Protein AF-A0A6P0IQ51-F1 (afdb_monomer)

Sequence (169 aa):
HLSHGVFHLLALAGIAPQVQLCCITQHSLRPDLTDPNWRVGFSVEAGGTISLVSNQSNRNHLPNQTIPNQEQTLTETIDNPDTDVILPPPPRVNHKLNALELTLLQQLAAAELPQLSTLLKDQLAGSKAAESVDSLWVKLERILRDYAQYHFGRSIRSAALVDALSSVN

Radius of gyration: 21.62 Å; Cα contacts (8 Å, |Δi|>4): 153; chains: 1; bounding box: 66×65×38 Å

pLDDT: mean 77.63, std 21.65, range [26.64, 97.81]

Secondary structure (DSSP, 8-state):
-HHHHHHHHHHHTT-PPB-SB-TTT--B----SS-TT-EEEEETTTTEEEE---TTS-TT--------------------------PPPPPP--EEEEHHHHHHHHHTTSSS---HHHHHHHHT-SHHHHHHHHHHHHHHHHHHHHHHHHHHT---HHHHHHHHHHTT-

Foldseek 3Di:
DVLLVLQVVCVVVVQRADLQAALVPRHGDAADPPDQPAKWFAFLVSRGIHRPPVPPDDPPDDDDPDDDDDDDDDDDDDDDDDPPVPDDDDTDGPDMDHSVLSVVSVQSPDPDRDPVVVVQCVVPVDPVSVVVVVVSVVVSVVSSQVSVCVVVVHHDVVVVVVVVVVVVD

Solvent-accessible surface area (backbone atoms only — not comparable to full-atom values): 10565 Å² total; per-residue (Å²): 113,68,54,41,54,54,42,48,53,30,44,75,70,74,63,45,63,43,56,56,33,16,64,82,78,64,44,77,61,75,64,46,83,87,46,92,81,42,59,33,28,31,13,65,88,60,43,20,25,32,77,57,68,78,86,82,73,74,98,82,67,80,81,78,80,81,75,90,74,83,84,87,86,85,83,89,86,82,91,77,79,85,78,72,78,80,70,78,78,81,77,64,66,76,44,80,32,42,26,66,56,45,50,53,56,42,46,40,72,43,97,61,79,68,68,56,71,56,57,51,46,69,76,42,76,56,81,74,36,57,62,51,50,54,54,48,51,52,50,53,35,49,54,53,48,54,40,49,26,60,78,69,73,45,81,63,65,69,57,59,52,52,52,60,62,62,70,75,109

Mean predicted aligned error: 11.8 Å

Structure (mmCIF, N/CA/C/O backbone):
data_AF-A0A6P0IQ51-F1
#
_entry.id   AF-A0A6P0IQ51-F1
#
loop_
_atom_site.group_PDB
_atom_site.id
_atom_site.type_symbol
_atom_site.label_atom_id
_atom_site.label_alt_id
_atom_site.label_comp_id
_atom_site.label_asym_id
_atom_site.label_entity_id
_atom_site.label_seq_id
_atom_site.pdbx_PDB_ins_code
_atom_site.Cartn_x
_atom_site.Cartn_y
_atom_site.Cartn_z
_atom_site.occupancy
_atom_site.B_iso_or_equiv
_atom_site.auth_seq_id
_atom_site.auth_comp_id
_atom_site.auth_asym_id
_atom_site.auth_atom_id
_atom_site.pdbx_PDB_model_num
ATOM 1 N N . HIS A 1 1 ? 13.603 4.037 7.041 1.00 66.31 1 HIS A N 1
ATOM 2 C CA . HIS A 1 1 ? 13.481 3.396 8.373 1.00 66.31 1 HIS A CA 1
ATOM 3 C C . HIS A 1 1 ? 12.098 3.550 9.014 1.00 66.31 1 HIS A C 1
ATOM 5 O O . HIS A 1 1 ? 11.630 2.575 9.583 1.00 66.31 1 HIS A O 1
ATOM 11 N N . LEU A 1 2 ? 11.396 4.689 8.880 1.00 84.25 2 LEU A N 1
ATOM 12 C CA . LEU A 1 2 ? 10.030 4.858 9.417 1.00 84.25 2 LEU A CA 1
ATOM 13 C C . LEU A 1 2 ? 9.041 3.778 8.936 1.00 84.25 2 LEU A C 1
ATOM 15 O O . LEU A 1 2 ? 8.372 3.160 9.757 1.00 84.25 2 LEU A O 1
ATOM 19 N N . SER A 1 3 ? 8.996 3.498 7.630 1.00 90.06 3 SER A N 1
ATOM 20 C CA . SER A 1 3 ? 8.061 2.527 7.040 1.00 90.06 3 SER A CA 1
ATOM 21 C C . SER A 1 3 ? 8.207 1.110 7.613 1.00 90.06 3 SER A C 1
ATOM 23 O O . SER A 1 3 ? 7.212 0.414 7.770 1.00 90.06 3 SER A O 1
ATOM 25 N N . HIS A 1 4 ? 9.424 0.700 7.992 1.00 90.81 4 HIS A N 1
ATOM 26 C CA . HIS A 1 4 ? 9.678 -0.594 8.646 1.00 90.81 4 HIS A CA 1
ATOM 27 C C . HIS A 1 4 ? 9.082 -0.645 10.050 1.00 90.81 4 HIS A C 1
ATOM 29 O O . HIS A 1 4 ? 8.344 -1.570 10.376 1.00 90.81 4 HIS A O 1
ATOM 35 N N . GLY A 1 5 ? 9.311 0.403 10.845 1.00 91.19 5 GLY A N 1
ATOM 36 C CA . GLY A 1 5 ? 8.702 0.532 12.168 1.00 91.19 5 GLY A CA 1
ATOM 37 C C . GL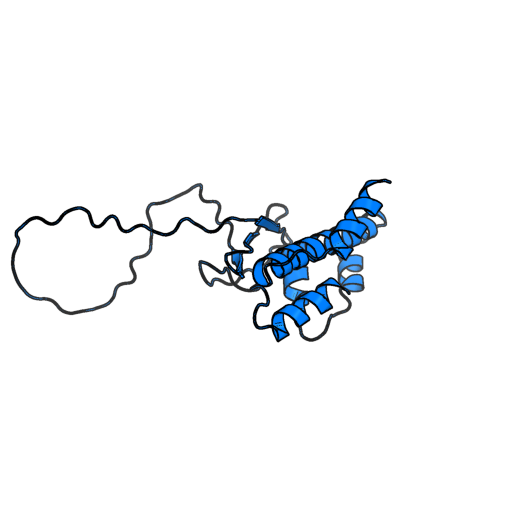Y A 1 5 ? 7.173 0.551 12.107 1.00 91.19 5 GLY A C 1
ATOM 38 O O . GLY A 1 5 ? 6.527 -0.163 12.867 1.00 91.19 5 GLY A O 1
ATOM 39 N N . VAL A 1 6 ? 6.585 1.306 11.170 1.00 93.25 6 VAL A N 1
ATOM 40 C CA . VAL A 1 6 ? 5.124 1.342 10.975 1.00 93.25 6 VAL A CA 1
ATOM 41 C C . VAL A 1 6 ? 4.587 -0.040 10.608 1.00 93.25 6 VAL A C 1
ATOM 43 O O . VAL A 1 6 ? 3.615 -0.483 11.215 1.00 93.25 6 VAL A O 1
ATOM 46 N N . PHE A 1 7 ? 5.231 -0.746 9.674 1.00 95.44 7 PHE A N 1
ATOM 47 C CA . PHE A 1 7 ? 4.816 -2.095 9.287 1.00 95.44 7 PHE A CA 1
ATOM 48 C C . PHE A 1 7 ? 4.777 -3.042 10.495 1.00 95.44 7 PHE A C 1
ATOM 50 O O . PHE A 1 7 ? 3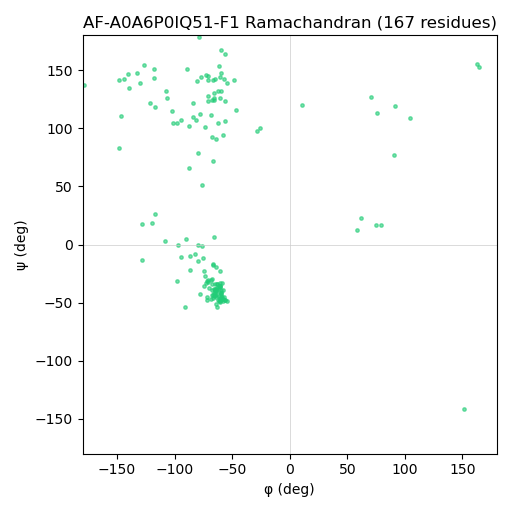.774 -3.716 10.728 1.00 95.44 7 PHE A O 1
ATOM 57 N N . HIS A 1 8 ? 5.830 -3.055 11.314 1.00 94.69 8 HIS A N 1
ATOM 58 C CA . HIS A 1 8 ? 5.880 -3.923 12.489 1.00 94.69 8 HIS A CA 1
ATOM 59 C C . HIS A 1 8 ? 4.928 -3.499 13.607 1.00 94.69 8 HIS A C 1
ATOM 61 O O . HIS A 1 8 ? 4.377 -4.366 14.278 1.00 94.69 8 HIS A O 1
ATOM 67 N N . LEU A 1 9 ? 4.661 -2.204 13.789 1.00 94.81 9 LEU A N 1
ATOM 68 C CA . LEU A 1 9 ? 3.607 -1.756 14.704 1.00 94.81 9 LEU A CA 1
ATOM 69 C C . LEU A 1 9 ? 2.231 -2.271 14.266 1.00 94.81 9 LEU A C 1
ATOM 71 O O . LEU A 1 9 ? 1.457 -2.727 15.105 1.00 94.81 9 LEU A O 1
ATOM 75 N N . LEU A 1 10 ? 1.943 -2.263 12.961 1.00 96.44 10 LEU A N 1
ATOM 76 C CA . LEU A 1 10 ? 0.722 -2.865 12.419 1.00 96.44 10 LEU A CA 1
ATOM 77 C C . LEU A 1 10 ? 0.699 -4.384 12.636 1.00 96.44 10 LEU A C 1
ATOM 79 O O . LEU A 1 10 ? -0.349 -4.933 12.972 1.00 96.44 10 LEU A O 1
ATOM 83 N N . ALA A 1 11 ? 1.845 -5.060 12.505 1.00 95.88 11 ALA A N 1
ATOM 84 C CA . ALA A 1 11 ? 1.962 -6.495 12.771 1.00 95.88 11 ALA A CA 1
ATOM 85 C C . ALA A 1 11 ? 1.680 -6.828 14.242 1.00 95.88 11 ALA A C 1
ATOM 87 O O . ALA A 1 11 ? 0.901 -7.735 14.524 1.00 95.88 11 ALA A O 1
ATOM 88 N N . LEU A 1 12 ? 2.242 -6.053 15.173 1.00 96.12 12 LEU A N 1
ATOM 89 C CA . LEU A 1 12 ? 1.981 -6.185 16.610 1.00 96.12 12 LEU A CA 1
ATOM 90 C C . LEU A 1 12 ? 0.515 -5.906 16.961 1.00 96.12 12 LEU A C 1
ATOM 92 O O . LEU A 1 12 ? -0.031 -6.545 17.855 1.00 96.12 12 LEU A O 1
ATOM 96 N N . ALA A 1 13 ? -0.134 -4.990 16.241 1.00 95.75 13 ALA A N 1
ATOM 97 C CA . ALA A 1 13 ? -1.564 -4.722 16.369 1.00 95.75 13 ALA A CA 1
ATOM 98 C C . ALA A 1 13 ? -2.458 -5.790 15.701 1.00 95.75 13 ALA A C 1
ATOM 100 O O . ALA A 1 13 ? -3.680 -5.678 15.765 1.00 95.75 13 ALA A O 1
ATOM 101 N N . GLY A 1 14 ? -1.879 -6.812 15.057 1.00 96.25 14 GLY A N 1
ATOM 102 C CA . GLY A 1 14 ? -2.617 -7.891 14.395 1.00 96.25 14 GLY A CA 1
ATOM 103 C C . GLY A 1 14 ? -3.266 -7.496 13.065 1.00 96.25 14 GLY A C 1
ATOM 104 O O . GLY A 1 14 ? -4.148 -8.202 12.586 1.00 96.25 14 GLY A O 1
ATOM 105 N N . ILE A 1 15 ? -2.849 -6.376 12.471 1.00 96.75 15 ILE A N 1
ATOM 106 C CA . ILE A 1 15 ? -3.450 -5.809 11.257 1.00 96.75 15 ILE A CA 1
ATOM 107 C C . ILE A 1 15 ? -2.419 -5.519 10.164 1.00 96.75 15 ILE A C 1
ATOM 109 O O . ILE A 1 15 ? -2.714 -4.741 9.269 1.00 96.75 15 ILE A O 1
ATOM 113 N N . ALA A 1 16 ? -1.208 -6.086 10.200 1.00 97.19 16 ALA A N 1
ATOM 114 C CA . ALA A 1 16 ? -0.227 -5.863 9.130 1.00 97.19 16 ALA A CA 1
ATOM 115 C C . ALA A 1 16 ? -0.796 -6.220 7.746 1.00 97.19 16 ALA A C 1
ATOM 117 O O . ALA A 1 16 ? -1.467 -7.246 7.614 1.00 97.19 16 ALA A O 1
ATOM 118 N N . PRO A 1 17 ? -0.510 -5.409 6.711 1.00 97.62 17 PRO A N 1
ATOM 119 C CA . PRO A 1 17 ? -0.999 -5.699 5.377 1.00 97.62 17 PRO A CA 1
ATOM 120 C C . PRO A 1 17 ? -0.361 -6.978 4.825 1.00 97.62 17 PRO A C 1
ATOM 122 O O . PRO A 1 17 ? 0.838 -7.217 4.995 1.00 97.62 17 PRO A O 1
ATOM 125 N N . GLN A 1 18 ? -1.146 -7.776 4.101 1.00 97.50 18 GLN A N 1
ATOM 126 C CA . GLN A 1 18 ? -0.629 -8.888 3.310 1.00 97.50 18 GLN A CA 1
ATOM 127 C C . GLN A 1 18 ? 0.129 -8.340 2.093 1.00 97.50 18 GLN A C 1
ATOM 129 O O . GLN A 1 18 ? -0.384 -7.517 1.337 1.00 97.50 18 GLN A O 1
ATOM 134 N N . VAL A 1 19 ? 1.366 -8.798 1.905 1.00 97.25 19 VAL A N 1
ATOM 135 C CA . VAL A 1 19 ? 2.277 -8.305 0.857 1.00 97.25 19 VAL A CA 1
ATOM 136 C C . VAL A 1 19 ? 2.865 -9.426 0.001 1.00 97.25 19 VAL A C 1
ATOM 138 O O . VAL A 1 19 ? 3.416 -9.160 -1.065 1.00 97.25 19 VAL A O 1
ATOM 141 N N . GLN A 1 20 ? 2.736 -10.685 0.428 1.00 96.94 20 GLN A N 1
ATOM 142 C CA . GLN A 1 20 ? 3.283 -11.850 -0.274 1.00 96.94 20 GLN A CA 1
ATOM 143 C C . GLN A 1 20 ? 2.254 -12.570 -1.146 1.00 96.94 20 GLN A C 1
ATOM 145 O O . GLN A 1 20 ? 2.617 -13.144 -2.174 1.00 96.94 20 GLN A O 1
ATOM 150 N N . LEU A 1 21 ? 0.984 -12.549 -0.743 1.00 96.94 21 LEU A N 1
ATOM 151 C CA . LEU A 1 21 ? -0.120 -13.217 -1.430 1.00 96.94 21 LEU A CA 1
ATOM 152 C C . LEU A 1 21 ? -1.146 -12.191 -1.909 1.00 96.94 21 LEU A C 1
ATOM 154 O O . LEU A 1 21 ? -1.344 -11.162 -1.278 1.00 96.9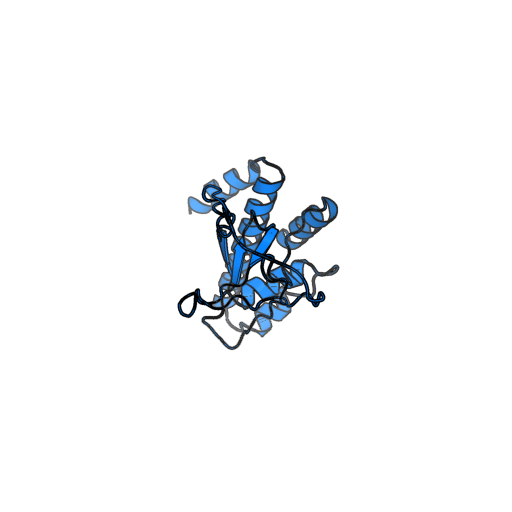4 21 LEU A O 1
ATOM 158 N N . CYS A 1 22 ? -1.841 -12.495 -2.997 1.00 96.19 22 CYS A N 1
ATOM 159 C CA . CYS A 1 22 ? -3.027 -11.747 -3.394 1.00 96.19 22 CYS A CA 1
ATOM 160 C C . CYS A 1 22 ? -4.157 -11.983 -2.380 1.00 96.19 22 CYS A C 1
ATOM 162 O O . CYS A 1 22 ? -4.570 -13.127 -2.204 1.00 96.19 22 CYS A O 1
ATOM 164 N N . CYS A 1 23 ? -4.729 -10.936 -1.780 1.00 94.62 23 CYS A N 1
ATOM 165 C CA . CYS A 1 23 ? -5.814 -11.081 -0.798 1.00 94.62 23 CYS A CA 1
ATOM 166 C C . CYS A 1 23 ? -7.076 -11.760 -1.361 1.00 94.62 23 CYS A C 1
ATOM 168 O O . CYS A 1 23 ? -7.857 -12.327 -0.604 1.00 94.62 23 CYS A O 1
ATOM 170 N N . ILE A 1 24 ? -7.271 -11.728 -2.684 1.00 92.31 24 ILE A N 1
ATOM 171 C CA . ILE A 1 24 ? -8.436 -12.330 -3.348 1.00 92.31 24 ILE A CA 1
ATOM 172 C C . ILE A 1 24 ? -8.148 -13.778 -3.751 1.00 92.31 24 ILE A C 1
ATOM 174 O O . ILE A 1 24 ? -8.898 -14.683 -3.410 1.00 92.31 24 ILE A O 1
ATOM 178 N N . THR A 1 25 ? -7.061 -14.006 -4.493 1.00 92.81 25 THR A N 1
ATOM 179 C CA . THR A 1 25 ? -6.770 -15.320 -5.096 1.00 92.81 25 THR A CA 1
ATOM 180 C C . THR A 1 25 ? -5.862 -16.193 -4.241 1.00 92.81 25 THR A C 1
ATOM 182 O O . THR A 1 25 ? -5.664 -17.357 -4.568 1.00 92.81 25 THR A O 1
ATOM 185 N N . GLN A 1 26 ? -5.254 -15.634 -3.194 1.00 95.12 26 GLN A N 1
ATOM 186 C CA . GLN A 1 26 ? -4.255 -16.285 -2.339 1.00 95.12 26 GLN A CA 1
ATOM 187 C C . GLN A 1 26 ? -3.006 -16.781 -3.090 1.00 95.12 26 GLN A C 1
ATOM 189 O O . GLN A 1 26 ? -2.180 -17.502 -2.538 1.00 95.12 26 GLN A O 1
ATOM 194 N N . HIS A 1 27 ? -2.818 -16.369 -4.347 1.00 95.38 27 HIS A N 1
ATOM 195 C CA . HIS A 1 27 ? -1.624 -16.698 -5.120 1.00 95.38 27 HIS A CA 1
ATOM 196 C C . HIS A 1 27 ? -0.439 -15.832 -4.702 1.00 95.38 27 HIS A C 1
ATOM 198 O O . HIS A 1 27 ? -0.595 -14.638 -4.439 1.00 95.38 27 HIS A O 1
ATOM 204 N N . SER A 1 28 ? 0.755 -16.428 -4.707 1.00 96.38 28 SER A N 1
ATOM 205 C CA . SER A 1 28 ? 2.001 -15.709 -4.443 1.00 96.38 28 SER A CA 1
ATOM 206 C C . SER A 1 28 ? 2.247 -14.625 -5.487 1.00 96.38 28 SER A C 1
ATOM 208 O O . SER A 1 28 ? 2.158 -14.858 -6.693 1.00 96.38 28 SER A O 1
ATOM 210 N N . LEU A 1 29 ? 2.571 -13.432 -5.003 1.00 95.69 29 LEU A N 1
ATOM 211 C CA . LEU A 1 29 ? 2.923 -12.277 -5.807 1.00 95.69 29 LEU A CA 1
ATOM 212 C C . LEU A 1 29 ? 4.444 -12.181 -5.872 1.00 95.69 29 LEU A C 1
ATOM 214 O O . LEU A 1 29 ? 5.097 -11.781 -4.906 1.00 95.69 29 LEU A O 1
ATOM 218 N N . ARG A 1 30 ? 5.004 -12.555 -7.022 1.00 95.31 30 ARG A N 1
ATOM 219 C CA . ARG A 1 30 ? 6.432 -12.416 -7.312 1.00 95.31 30 ARG A CA 1
ATOM 220 C C . ARG A 1 30 ? 6.645 -11.199 -8.214 1.00 95.31 30 ARG A C 1
ATOM 222 O O . ARG A 1 30 ? 6.134 -11.213 -9.335 1.00 95.31 30 ARG A O 1
ATOM 229 N N . PRO A 1 31 ? 7.345 -10.157 -7.736 1.00 92.38 31 PRO A N 1
ATOM 230 C CA . PRO A 1 31 ? 7.719 -9.030 -8.575 1.00 92.38 31 PRO A CA 1
ATOM 231 C C . PRO A 1 31 ? 8.595 -9.485 -9.745 1.00 92.38 31 PRO A C 1
ATOM 233 O O . PRO A 1 31 ? 9.575 -10.200 -9.534 1.00 92.38 31 PRO A O 1
ATOM 236 N N . ASP A 1 32 ? 8.270 -9.043 -10.958 1.00 91.06 32 ASP A N 1
ATOM 237 C CA . ASP A 1 32 ? 9.147 -9.186 -12.120 1.00 91.06 32 ASP A CA 1
ATOM 238 C C . ASP A 1 32 ? 9.854 -7.853 -12.388 1.00 91.06 32 ASP A C 1
ATOM 240 O O . ASP A 1 32 ? 9.246 -6.899 -12.869 1.00 91.06 32 ASP A O 1
ATOM 244 N N . LEU A 1 33 ? 11.140 -7.772 -12.033 1.00 87.62 33 LEU A N 1
ATOM 245 C CA . LEU A 1 33 ? 11.957 -6.571 -12.243 1.00 87.62 33 LEU A CA 1
ATOM 246 C C . LEU A 1 33 ? 12.372 -6.381 -13.712 1.00 87.62 33 LEU A C 1
ATOM 248 O O . LEU A 1 33 ? 12.884 -5.318 -14.058 1.00 87.62 33 LEU A O 1
ATOM 252 N N . THR A 1 34 ? 12.172 -7.388 -14.568 1.00 90.38 34 THR A N 1
ATOM 253 C CA . THR A 1 34 ? 12.496 -7.315 -15.999 1.00 90.38 34 THR A CA 1
ATOM 254 C C . THR A 1 34 ? 11.359 -6.717 -16.826 1.00 90.38 34 THR A C 1
ATOM 256 O O . THR A 1 34 ? 11.614 -6.156 -17.892 1.00 90.38 34 THR A O 1
ATOM 259 N N . ASP A 1 35 ? 10.123 -6.763 -16.316 1.00 87.75 35 ASP A N 1
ATOM 260 C CA . ASP A 1 35 ? 8.953 -6.156 -16.946 1.00 87.75 35 ASP A CA 1
ATOM 261 C C . ASP A 1 35 ? 8.682 -4.736 -16.389 1.00 87.75 35 ASP A C 1
ATOM 263 O O . ASP A 1 35 ? 8.159 -4.578 -15.278 1.00 87.75 35 ASP A O 1
ATOM 267 N N . PRO A 1 36 ? 8.952 -3.661 -17.160 1.00 87.44 36 PRO A N 1
ATOM 268 C CA . PRO A 1 36 ? 8.710 -2.284 -16.717 1.00 87.44 36 PRO A CA 1
ATOM 269 C C . PRO A 1 36 ? 7.218 -1.955 -16.528 1.00 87.44 36 PRO A C 1
ATOM 271 O O . PRO A 1 36 ? 6.875 -0.967 -15.864 1.00 87.44 36 PRO A O 1
ATOM 274 N N . ASN A 1 37 ? 6.316 -2.766 -17.085 1.00 91.06 37 ASN A N 1
ATOM 275 C CA . ASN A 1 37 ? 4.867 -2.610 -16.983 1.00 91.06 37 ASN A CA 1
ATOM 276 C C . ASN A 1 37 ? 4.246 -3.484 -15.890 1.00 91.06 37 ASN A C 1
ATOM 278 O O . ASN A 1 37 ? 3.042 -3.371 -15.654 1.00 91.06 37 ASN A O 1
ATOM 282 N N . TRP A 1 38 ? 5.044 -4.278 -15.172 1.00 93.12 38 TRP A N 1
ATOM 283 C CA . TRP A 1 38 ? 4.553 -5.128 -14.095 1.00 93.12 38 TRP A CA 1
ATOM 284 C C . TRP A 1 38 ? 3.896 -4.286 -13.000 1.00 93.12 38 TRP A C 1
ATOM 286 O O . TRP A 1 38 ? 4.499 -3.335 -12.484 1.00 93.12 38 TRP A O 1
ATOM 296 N N . ARG A 1 39 ? 2.648 -4.597 -12.636 1.00 95.00 39 ARG A N 1
ATOM 297 C CA . ARG A 1 39 ? 1.912 -3.881 -11.584 1.00 95.00 39 ARG A CA 1
ATOM 298 C C . ARG A 1 39 ? 1.098 -4.833 -10.717 1.00 95.00 39 ARG A C 1
ATOM 300 O O . ARG A 1 39 ? 0.492 -5.781 -11.206 1.00 95.00 39 ARG A O 1
ATOM 307 N N . VAL A 1 40 ? 0.980 -4.482 -9.443 1.00 96.50 40 VAL A N 1
ATOM 308 C CA . VAL A 1 40 ? 0.050 -5.082 -8.482 1.00 96.50 40 VAL A CA 1
ATOM 309 C C . VAL A 1 40 ? -0.788 -3.989 -7.825 1.00 96.50 40 VAL A C 1
ATOM 311 O O . VAL A 1 40 ? -0.395 -2.822 -7.777 1.00 96.50 40 VAL A O 1
ATOM 314 N N . GLY A 1 41 ? -1.979 -4.340 -7.361 1.00 96.75 41 GLY A N 1
ATOM 315 C CA . GLY A 1 41 ? -2.857 -3.441 -6.637 1.00 96.75 41 GLY A CA 1
ATOM 316 C C . GLY A 1 41 ? -2.558 -3.528 -5.152 1.00 96.75 41 GLY A C 1
ATOM 317 O O . GLY A 1 41 ? -2.160 -4.576 -4.655 1.00 96.75 41 GLY A O 1
ATOM 318 N N . PHE A 1 42 ? -2.790 -2.441 -4.439 1.00 97.81 42 PHE A N 1
ATOM 319 C CA . PHE A 1 42 ? -2.877 -2.429 -2.992 1.00 97.81 42 PHE A CA 1
ATOM 320 C C . PHE A 1 42 ? -4.254 -1.893 -2.620 1.00 97.81 42 PHE A C 1
ATOM 322 O O . PHE A 1 42 ? -4.638 -0.794 -3.032 1.00 97.81 42 PHE A O 1
ATOM 329 N N . SER A 1 43 ? -5.002 -2.698 -1.882 1.00 97.38 43 SER A N 1
ATOM 330 C CA . SER A 1 43 ? -6.335 -2.395 -1.400 1.00 97.38 43 SER A CA 1
ATOM 331 C C . SER A 1 43 ? -6.305 -2.374 0.115 1.00 97.38 43 SER A C 1
ATOM 333 O O . SER A 1 43 ? -5.998 -3.373 0.767 1.00 97.38 43 SER A O 1
ATOM 335 N N . VAL A 1 44 ? -6.624 -1.211 0.665 1.00 96.56 44 VAL A N 1
ATOM 336 C CA . VAL A 1 44 ? -6.677 -1.010 2.107 1.00 96.56 44 VAL A CA 1
ATOM 337 C C . VAL A 1 44 ? -7.812 -1.844 2.706 1.00 96.56 44 VAL A C 1
ATOM 339 O O . VAL A 1 44 ? -7.609 -2.526 3.701 1.00 96.56 44 VAL A O 1
ATOM 342 N N . GLU A 1 45 ? -8.975 -1.885 2.053 1.00 95.19 45 GLU A N 1
ATOM 343 C CA . GLU A 1 45 ? -10.119 -2.671 2.532 1.00 95.19 45 GLU A CA 1
ATOM 344 C C . GLU A 1 45 ? -9.929 -4.186 2.384 1.00 95.19 45 GLU A C 1
ATOM 346 O O . GLU A 1 45 ? -10.412 -4.936 3.228 1.00 95.19 45 GLU A O 1
ATOM 351 N N . ALA A 1 46 ? -9.188 -4.648 1.367 1.00 94.19 46 ALA A N 1
ATOM 352 C CA . ALA A 1 46 ? -8.845 -6.066 1.231 1.00 94.19 46 ALA A CA 1
ATOM 353 C C . ALA A 1 46 ? -7.673 -6.492 2.133 1.00 94.19 46 ALA A C 1
ATOM 355 O O . ALA A 1 46 ? -7.268 -7.654 2.095 1.00 94.19 46 ALA A O 1
ATOM 356 N N . GLY A 1 47 ? -7.094 -5.570 2.908 1.00 95.88 47 GLY A N 1
ATOM 357 C CA . GLY A 1 47 ? -6.014 -5.869 3.844 1.00 95.88 47 GLY A CA 1
ATOM 358 C C . GLY A 1 47 ? -4.627 -6.008 3.207 1.00 95.88 47 GLY A C 1
ATOM 359 O O . GLY A 1 47 ? -3.741 -6.578 3.836 1.00 95.88 47 GLY A O 1
ATOM 360 N N . GLY A 1 48 ? -4.402 -5.538 1.974 1.00 96.81 48 GLY A N 1
ATOM 361 C CA . GLY A 1 48 ? -3.080 -5.639 1.350 1.00 96.81 48 GLY A CA 1
ATOM 362 C C . GLY A 1 48 ? -3.070 -5.717 -0.173 1.00 96.81 48 GLY A C 1
ATOM 363 O O . GLY A 1 48 ? -3.805 -5.015 -0.868 1.00 96.81 48 GLY A O 1
ATOM 364 N N . THR A 1 49 ? -2.170 -6.531 -0.714 1.00 97.25 49 THR A N 1
ATOM 365 C CA . THR A 1 49 ? -1.917 -6.608 -2.152 1.00 97.25 49 THR A CA 1
ATOM 366 C C . THR A 1 49 ? -2.939 -7.476 -2.886 1.00 97.25 49 THR A C 1
ATOM 368 O O . THR A 1 49 ? -3.360 -8.531 -2.421 1.00 97.25 49 THR A O 1
ATOM 371 N N . ILE A 1 50 ? -3.339 -7.049 -4.084 1.00 96.06 50 ILE A N 1
ATOM 372 C CA . ILE A 1 50 ? -4.244 -7.791 -4.964 1.00 96.06 50 ILE A CA 1
ATOM 373 C C . ILE A 1 50 ? -3.665 -7.879 -6.372 1.00 96.06 50 ILE A C 1
ATOM 375 O O . ILE A 1 50 ? -3.113 -6.913 -6.900 1.00 96.06 50 ILE A O 1
ATOM 379 N N . SER A 1 51 ? -3.799 -9.042 -7.002 1.00 94.62 51 SER A N 1
ATOM 380 C CA . SER A 1 51 ? -3.359 -9.236 -8.380 1.00 94.62 51 SER A CA 1
ATOM 381 C C . SER A 1 51 ? -4.194 -8.370 -9.323 1.00 94.62 51 SER A C 1
ATOM 383 O O . SER A 1 51 ? -5.420 -8.471 -9.354 1.00 94.62 51 SER A O 1
ATOM 385 N N . LEU A 1 52 ? -3.522 -7.529 -10.110 1.00 90.50 52 LEU A N 1
ATOM 386 C CA . LEU A 1 52 ? -4.130 -6.827 -11.236 1.00 90.50 52 LEU A CA 1
ATOM 387 C C . LEU A 1 52 ? -4.029 -7.739 -12.450 1.00 90.50 52 LEU A C 1
ATOM 389 O O . LEU A 1 52 ? -3.294 -7.446 -13.389 1.00 90.50 52 LEU A O 1
ATOM 393 N N . VAL A 1 53 ? -4.723 -8.875 -12.428 1.00 73.38 53 VAL A N 1
ATOM 394 C CA . VAL A 1 53 ? -4.915 -9.613 -13.676 1.00 73.38 53 VAL A CA 1
ATOM 395 C C . VAL A 1 53 ? -5.562 -8.621 -14.637 1.00 73.38 53 VAL A C 1
ATOM 397 O O . VAL A 1 53 ? -6.576 -8.005 -14.296 1.00 73.38 53 VAL A O 1
ATOM 400 N N . SER A 1 54 ? -4.936 -8.390 -15.790 1.00 53.50 54 SER A N 1
ATOM 401 C CA . SER A 1 54 ? -5.476 -7.560 -16.859 1.00 53.50 54 SER A CA 1
ATOM 402 C C . SER A 1 54 ? -6.820 -8.163 -17.249 1.00 53.50 54 SER A C 1
ATOM 404 O O . SER A 1 54 ? -6.899 -9.105 -18.030 1.00 53.50 54 SER A O 1
ATOM 406 N N . ASN A 1 55 ? -7.891 -7.651 -16.646 1.00 42.50 55 ASN A N 1
ATOM 407 C CA . ASN A 1 55 ? -9.251 -8.149 -16.800 1.00 42.50 55 ASN A CA 1
ATOM 408 C C . ASN A 1 55 ? -9.822 -7.692 -18.156 1.00 42.50 55 ASN A C 1
ATOM 410 O O . ASN A 1 55 ? -10.863 -7.049 -18.227 1.00 42.50 55 ASN A O 1
ATOM 414 N N . GLN A 1 56 ? -9.077 -7.945 -19.234 1.00 41.31 56 GLN A N 1
ATOM 415 C CA . GLN A 1 56 ? -9.468 -7.678 -20.617 1.00 41.31 56 GLN A CA 1
ATOM 416 C C . GLN A 1 56 ? -9.765 -8.963 -21.391 1.00 41.31 56 GLN A C 1
ATOM 418 O O . GLN A 1 56 ? -10.083 -8.915 -22.574 1.00 41.31 56 GLN A O 1
ATOM 423 N N . SER A 1 57 ? -9.703 -10.135 -20.763 1.00 38.12 57 SER A N 1
ATOM 424 C CA . SER A 1 57 ? -10.104 -11.373 -21.420 1.00 38.12 57 SER A CA 1
ATOM 425 C C . SER A 1 57 ? -10.706 -12.323 -20.400 1.00 38.12 57 SER A C 1
ATOM 427 O O . SER A 1 57 ? -9.999 -12.899 -19.585 1.00 38.12 57 SER A O 1
ATOM 429 N N . ASN A 1 58 ? -12.014 -12.527 -20.532 1.00 37.12 58 ASN A N 1
ATOM 430 C CA . ASN A 1 58 ? -12.745 -13.678 -20.015 1.00 37.12 58 ASN A CA 1
ATOM 431 C C . ASN A 1 58 ? -13.334 -13.569 -18.593 1.00 37.12 58 ASN A C 1
ATOM 433 O O . ASN A 1 58 ? -12.905 -14.214 -17.642 1.00 37.12 58 ASN A O 1
ATOM 437 N N . ARG A 1 59 ? -14.456 -12.843 -18.508 1.00 45.31 59 ARG A N 1
ATOM 438 C CA . ARG A 1 59 ? -15.461 -12.963 -17.437 1.00 45.31 59 ARG A CA 1
ATOM 439 C C . ARG A 1 59 ? -16.196 -14.326 -17.432 1.00 45.31 59 ARG A C 1
ATOM 441 O O . ARG A 1 59 ? -17.119 -14.475 -16.644 1.00 45.31 59 ARG A O 1
ATOM 448 N N . ASN A 1 60 ? -15.809 -15.308 -18.263 1.00 43.75 60 ASN A N 1
ATOM 449 C CA . ASN A 1 60 ? -16.566 -16.557 -18.458 1.00 43.75 60 ASN A CA 1
ATOM 450 C C . ASN A 1 60 ? -15.830 -17.843 -18.047 1.00 43.75 60 ASN A C 1
ATOM 452 O O . ASN A 1 60 ? -16.149 -18.905 -18.577 1.00 43.75 60 ASN A O 1
ATOM 456 N N . HIS A 1 61 ? -14.870 -17.819 -17.120 1.00 41.41 61 HIS A N 1
ATOM 457 C CA . HIS A 1 61 ? -14.368 -19.094 -16.595 1.00 41.41 61 HIS A CA 1
ATOM 458 C C . HIS A 1 61 ? -13.923 -19.013 -15.135 1.00 41.41 61 HIS A C 1
ATOM 460 O O . HIS A 1 61 ? -12.739 -18.899 -14.823 1.00 41.41 61 HIS A O 1
ATOM 466 N N . LEU A 1 62 ? -14.891 -19.125 -14.227 1.00 36.72 62 LEU A N 1
ATOM 467 C CA . LEU A 1 62 ? -14.615 -19.654 -12.898 1.00 36.72 62 LEU A CA 1
ATOM 468 C C . LEU A 1 62 ? -14.341 -21.164 -13.063 1.00 36.72 62 LEU A C 1
ATOM 470 O O . LEU A 1 62 ? -15.182 -21.857 -13.635 1.00 36.72 62 LEU A O 1
ATOM 474 N N . PRO A 1 63 ? -13.193 -21.708 -12.625 1.00 37.66 63 PRO A N 1
ATOM 475 C CA . PRO A 1 63 ? -13.039 -23.150 -12.532 1.00 37.66 63 PRO A CA 1
ATOM 476 C C . PRO A 1 63 ? -13.962 -23.659 -11.419 1.00 37.66 63 PRO A C 1
ATOM 478 O O . PRO A 1 63 ? -13.749 -23.372 -10.241 1.00 37.66 63 PRO A O 1
ATOM 481 N N . ASN A 1 64 ? -15.000 -24.394 -11.821 1.00 34.16 64 ASN A N 1
ATOM 482 C CA . ASN A 1 64 ? -15.829 -25.207 -10.938 1.00 34.16 64 ASN A CA 1
ATOM 483 C C . ASN A 1 64 ? -14.924 -26.032 -10.017 1.00 34.16 64 ASN A C 1
ATOM 485 O O . ASN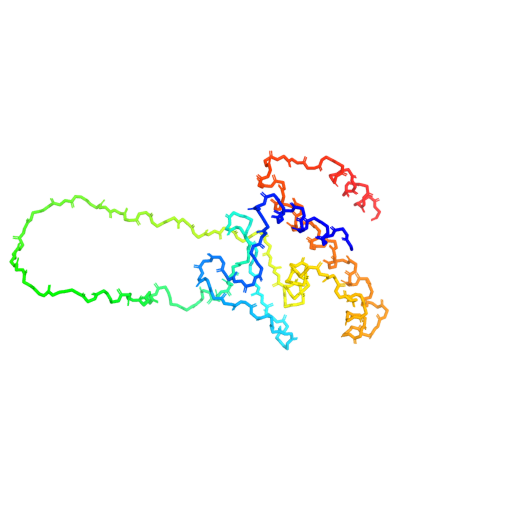 A 1 64 ? -14.180 -26.898 -10.478 1.00 34.16 64 ASN A O 1
ATOM 489 N N . GLN A 1 65 ? -15.000 -25.779 -8.712 1.00 37.97 65 GLN A N 1
ATOM 490 C CA . GLN A 1 65 ? -14.532 -26.742 -7.729 1.00 37.97 65 GLN A CA 1
ATOM 491 C C . GLN A 1 65 ? -15.552 -27.877 -7.690 1.00 37.97 65 GLN A C 1
ATOM 493 O O . GLN A 1 65 ? -16.640 -27.755 -7.132 1.00 37.97 65 GLN A O 1
ATOM 498 N N . THR A 1 66 ? -15.195 -28.970 -8.353 1.00 29.41 66 THR A N 1
ATOM 499 C CA . THR A 1 66 ? -15.891 -30.249 -8.314 1.00 29.41 66 THR A CA 1
ATOM 500 C C . THR A 1 66 ? -15.846 -30.791 -6.886 1.00 29.41 66 THR A C 1
ATOM 502 O O . THR A 1 66 ? -14.813 -31.279 -6.432 1.00 29.41 66 THR A O 1
ATOM 505 N N . ILE A 1 67 ? -16.964 -30.710 -6.169 1.00 36.28 67 ILE A N 1
ATOM 506 C CA . ILE A 1 67 ? -17.208 -31.547 -4.992 1.00 36.28 67 ILE A CA 1
ATOM 507 C C . ILE A 1 67 ? -17.767 -32.876 -5.527 1.00 36.28 67 ILE A C 1
ATOM 509 O O . ILE A 1 67 ? -18.778 -32.849 -6.231 1.00 36.28 67 ILE A O 1
ATOM 513 N N . PRO A 1 68 ? -17.143 -34.036 -5.251 1.00 33.81 68 PRO A N 1
ATOM 514 C CA . PRO A 1 68 ? -17.713 -35.322 -5.614 1.00 33.81 68 PRO A CA 1
ATOM 515 C C . PRO A 1 68 ? -18.802 -35.657 -4.598 1.00 33.81 68 PRO A C 1
ATOM 517 O O . PRO A 1 68 ? -18.497 -35.913 -3.434 1.00 33.81 68 PRO A O 1
ATOM 520 N N . ASN A 1 69 ? -20.069 -35.669 -5.010 1.00 31.59 69 ASN A N 1
ATOM 521 C CA . ASN A 1 69 ? -21.054 -36.417 -4.246 1.00 31.59 69 ASN A CA 1
ATOM 522 C C . ASN A 1 69 ? -22.106 -37.082 -5.130 1.00 31.59 69 ASN A C 1
ATOM 524 O O . ASN A 1 69 ? -22.484 -36.576 -6.183 1.00 31.59 69 ASN A O 1
ATOM 528 N N . GLN A 1 70 ? -22.464 -38.274 -4.673 1.00 34.12 70 GLN A N 1
ATOM 529 C CA . GLN A 1 70 ? -23.153 -39.356 -5.356 1.00 34.12 70 GLN A CA 1
ATOM 530 C C . GLN A 1 70 ? -24.563 -38.997 -5.847 1.00 34.12 70 GLN A C 1
ATOM 532 O O . GLN A 1 70 ? -25.243 -38.132 -5.304 1.00 34.12 70 GLN A O 1
ATOM 537 N N . GLU A 1 71 ? -24.964 -39.710 -6.898 1.00 34.44 71 GLU A N 1
ATOM 538 C CA . GLU A 1 71 ? -26.240 -39.645 -7.607 1.00 34.44 71 GLU A CA 1
ATOM 539 C C . GLU A 1 71 ? -27.483 -39.950 -6.743 1.00 34.44 71 GLU A C 1
ATOM 541 O O . GLU A 1 71 ? -27.400 -40.620 -5.715 1.00 34.44 71 GLU A O 1
ATOM 546 N N . GLN A 1 72 ? -28.641 -39.616 -7.346 1.00 40.31 72 GLN A N 1
ATOM 547 C CA . GLN A 1 72 ? -30.019 -40.089 -7.098 1.00 40.31 72 GLN A CA 1
ATOM 548 C C . GLN A 1 72 ? -30.796 -39.215 -6.074 1.00 40.31 72 GLN A C 1
ATOM 550 O O . GLN A 1 72 ? -30.422 -39.126 -4.917 1.00 40.31 72 GLN A O 1
ATOM 555 N N . THR A 1 73 ? -31.929 -38.551 -6.366 1.00 26.64 73 THR A N 1
ATOM 556 C CA . THR A 1 73 ? -33.124 -39.029 -7.087 1.00 26.64 73 THR A CA 1
ATOM 557 C C . THR A 1 73 ? -34.181 -37.892 -7.224 1.00 26.64 73 THR A C 1
ATOM 559 O O . THR A 1 73 ? -34.486 -37.242 -6.232 1.00 26.64 73 THR A O 1
ATOM 562 N N . LEU A 1 74 ? -34.795 -37.758 -8.415 1.00 36.06 74 LEU A N 1
ATOM 563 C CA . LEU A 1 74 ? -36.183 -37.321 -8.728 1.00 36.06 74 LEU A CA 1
ATOM 564 C C . LEU A 1 74 ? -36.669 -35.840 -8.661 1.00 36.06 74 LEU A C 1
ATOM 566 O O . LEU A 1 74 ? -36.965 -35.289 -7.609 1.00 36.06 74 LEU A O 1
ATOM 570 N N . THR A 1 75 ? -36.986 -35.361 -9.878 1.00 28.14 75 THR A N 1
ATOM 571 C CA . THR A 1 75 ? -38.181 -34.611 -10.355 1.00 28.14 75 THR A CA 1
ATOM 572 C C . THR A 1 75 ? -38.455 -33.155 -9.958 1.00 28.14 75 THR A C 1
ATOM 574 O O . THR A 1 75 ? -38.576 -32.781 -8.800 1.00 28.14 75 THR A O 1
ATOM 577 N N . GLU A 1 76 ? -38.658 -32.380 -11.026 1.00 44.56 76 GLU A N 1
ATOM 578 C CA . GLU A 1 76 ? -39.149 -31.008 -11.145 1.00 44.56 76 GLU A CA 1
ATOM 579 C C . GLU A 1 76 ? -40.427 -30.725 -10.337 1.00 44.56 76 GLU A C 1
ATOM 581 O O . GLU A 1 76 ? -41.364 -31.522 -10.337 1.00 44.56 76 GLU A O 1
ATOM 586 N N . THR A 1 77 ? -40.520 -29.537 -9.734 1.00 41.84 77 THR A N 1
ATOM 587 C CA . THR A 1 77 ? -41.408 -28.423 -10.148 1.00 41.84 77 THR A CA 1
ATOM 588 C C . THR A 1 77 ? -41.577 -27.403 -9.007 1.00 41.84 77 THR A C 1
ATOM 590 O O . THR A 1 77 ? -41.515 -27.757 -7.833 1.00 41.84 77 THR A O 1
ATOM 593 N N . ILE A 1 78 ? -41.904 -26.164 -9.404 1.00 40.53 78 ILE A N 1
ATOM 594 C CA . ILE A 1 78 ? -42.520 -25.056 -8.641 1.00 40.53 78 ILE A CA 1
ATOM 595 C C . ILE A 1 78 ? -41.569 -23.915 -8.217 1.00 40.53 78 ILE A C 1
ATOM 597 O O . ILE A 1 78 ? -40.727 -24.059 -7.337 1.00 40.53 78 ILE A O 1
ATOM 601 N N . ASP A 1 79 ? -41.785 -22.777 -8.892 1.00 46.84 79 ASP A N 1
ATOM 602 C CA . ASP A 1 79 ? -41.600 -21.369 -8.507 1.00 46.84 79 ASP A CA 1
ATOM 603 C C . ASP A 1 79 ? -40.839 -21.054 -7.208 1.00 46.84 79 ASP A C 1
ATOM 605 O O . ASP A 1 79 ? -41.320 -21.311 -6.105 1.00 46.84 79 ASP A O 1
ATOM 609 N N . ASN A 1 80 ? -39.729 -20.319 -7.338 1.00 46.91 80 ASN A N 1
ATOM 610 C CA . ASN A 1 80 ? -39.259 -19.420 -6.282 1.00 46.91 80 ASN A CA 1
ATOM 611 C C . ASN A 1 80 ? -38.541 -18.201 -6.897 1.00 46.91 80 ASN A C 1
ATOM 613 O O . ASN A 1 80 ? -37.849 -18.362 -7.904 1.00 46.91 80 ASN A O 1
ATOM 617 N N . PRO A 1 81 ? -38.714 -16.985 -6.342 1.00 47.72 81 PRO A N 1
ATOM 618 C CA . PRO A 1 81 ? -38.222 -15.758 -6.951 1.00 47.72 81 PRO A CA 1
ATOM 619 C C . PRO A 1 81 ? -36.700 -15.675 -6.826 1.00 47.72 81 PRO A C 1
ATOM 621 O O . PRO A 1 81 ? -36.126 -16.125 -5.833 1.00 47.72 81 PRO A O 1
ATOM 624 N N . ASP A 1 82 ? -36.083 -15.087 -7.850 1.00 46.75 82 ASP A N 1
ATOM 625 C CA . ASP A 1 82 ? -34.665 -14.755 -7.976 1.00 46.75 82 ASP A CA 1
ATOM 626 C C . ASP A 1 82 ? -33.964 -14.544 -6.628 1.00 46.75 82 ASP A C 1
ATOM 628 O O . ASP A 1 82 ? -34.017 -13.472 -6.022 1.00 46.75 82 ASP A O 1
ATOM 632 N N . THR A 1 83 ? -33.244 -15.566 -6.167 1.00 52.03 83 THR A N 1
ATOM 633 C CA . THR A 1 83 ? -32.153 -15.333 -5.224 1.00 52.03 83 THR A CA 1
ATOM 634 C C . THR A 1 83 ? -30.978 -14.863 -6.064 1.00 52.03 83 THR A C 1
ATOM 636 O O . THR A 1 83 ? -30.108 -15.649 -6.435 1.00 52.03 83 THR A O 1
ATOM 639 N N . ASP A 1 84 ? -31.010 -13.584 -6.438 1.00 54.12 84 ASP A N 1
ATOM 640 C CA . ASP A 1 84 ? -29.866 -12.895 -7.018 1.00 54.12 84 ASP A CA 1
ATOM 641 C C . ASP A 1 84 ? -28.725 -13.037 -6.004 1.00 54.12 84 ASP A C 1
ATOM 643 O O . ASP A 1 84 ? -28.772 -12.490 -4.898 1.00 54.12 84 ASP A O 1
ATOM 647 N N . VAL A 1 85 ? -27.751 -13.895 -6.311 1.00 57.56 85 VAL A N 1
ATOM 648 C CA . VAL A 1 85 ? -26.563 -14.063 -5.480 1.00 57.56 85 VAL A CA 1
ATOM 649 C C . VAL A 1 85 ? -25.803 -12.751 -5.601 1.00 57.56 85 VAL A C 1
ATOM 651 O O . VAL A 1 85 ? -25.021 -12.563 -6.531 1.00 57.56 85 VAL A O 1
ATOM 654 N N . ILE A 1 86 ? -26.066 -11.821 -4.679 1.00 63.53 86 ILE A N 1
ATOM 655 C CA . ILE A 1 86 ? -25.361 -10.543 -4.591 1.00 63.53 86 ILE A CA 1
ATOM 656 C C . ILE A 1 86 ? -23.899 -10.866 -4.271 1.00 63.53 86 ILE A C 1
ATOM 658 O O . ILE A 1 86 ? -23.504 -11.001 -3.112 1.00 63.53 86 ILE A O 1
ATOM 662 N N . LEU A 1 87 ? -23.086 -11.033 -5.314 1.00 65.94 87 LEU A N 1
ATOM 663 C CA . LEU A 1 87 ? -21.644 -11.130 -5.173 1.00 65.94 87 LEU A CA 1
ATOM 664 C C . LEU A 1 87 ? -21.152 -9.765 -4.665 1.00 65.94 87 LEU A C 1
ATOM 666 O O . LEU A 1 87 ? -21.466 -8.745 -5.290 1.00 65.94 87 LEU A O 1
ATOM 670 N N . PRO A 1 88 ? -20.400 -9.704 -3.551 1.00 71.69 88 PRO A N 1
ATOM 671 C CA . PRO A 1 88 ? -19.858 -8.443 -3.075 1.00 71.69 88 PRO A CA 1
ATOM 672 C C . PRO A 1 88 ? -18.998 -7.791 -4.170 1.00 71.69 88 PRO A C 1
ATOM 674 O O . PRO A 1 88 ? -18.307 -8.495 -4.918 1.00 71.69 88 PRO A O 1
ATOM 677 N N . PRO A 1 89 ? -19.039 -6.451 -4.298 1.00 79.50 89 PRO A N 1
ATOM 678 C CA . PRO A 1 89 ? -18.255 -5.752 -5.303 1.00 79.50 89 PRO A CA 1
ATOM 679 C C . PRO A 1 89 ? -16.757 -6.031 -5.103 1.00 79.50 89 PRO A C 1
ATOM 681 O O . PRO A 1 89 ? -16.308 -6.204 -3.967 1.00 79.50 89 PRO A O 1
ATOM 684 N N . PRO A 1 90 ? -15.965 -6.073 -6.191 1.00 81.38 90 PRO A N 1
ATOM 685 C CA . PRO A 1 90 ? -14.531 -6.282 -6.080 1.00 81.38 90 PRO A CA 1
ATOM 686 C C . PRO A 1 90 ? -13.901 -5.153 -5.257 1.00 81.38 90 PRO A C 1
ATOM 688 O O . PRO A 1 90 ? -14.317 -3.996 -5.394 1.00 81.38 90 PRO A O 1
ATOM 691 N N . PRO A 1 91 ? -12.880 -5.460 -4.441 1.00 88.81 91 PRO A N 1
ATOM 692 C CA . PRO A 1 91 ? -12.283 -4.462 -3.583 1.00 88.81 91 PRO A CA 1
ATOM 693 C C . PRO A 1 91 ? -11.594 -3.369 -4.403 1.00 88.81 91 PRO A C 1
ATOM 695 O O . PRO A 1 91 ? -10.959 -3.607 -5.437 1.00 88.81 91 PRO A O 1
ATOM 698 N N . ARG A 1 92 ? -11.710 -2.141 -3.918 1.00 93.31 92 ARG A N 1
ATOM 699 C CA . ARG A 1 92 ? -11.125 -0.931 -4.472 1.00 93.31 92 ARG A CA 1
ATOM 700 C C . ARG A 1 92 ? -9.609 -1.011 -4.374 1.00 93.31 92 ARG A C 1
ATOM 702 O O . ARG A 1 92 ? -9.043 -1.263 -3.313 1.00 93.31 92 ARG A O 1
ATOM 709 N N . VAL A 1 93 ? -8.944 -0.728 -5.489 1.00 95.81 93 VAL A N 1
ATOM 710 C CA . VAL A 1 93 ? -7.491 -0.546 -5.537 1.00 95.81 93 VAL A CA 1
ATOM 711 C C . VAL A 1 93 ? -7.180 0.895 -5.155 1.00 95.81 93 VAL A C 1
ATOM 713 O O . VAL A 1 93 ? -7.476 1.810 -5.920 1.00 95.81 93 VAL A O 1
ATOM 716 N N . ASN A 1 94 ? -6.585 1.096 -3.982 1.00 96.81 94 ASN A N 1
ATOM 717 C CA . ASN A 1 94 ? -6.165 2.415 -3.512 1.00 96.81 94 ASN A CA 1
ATOM 718 C C . ASN A 1 94 ? -4.868 2.851 -4.197 1.00 96.81 94 ASN A C 1
ATOM 720 O O . ASN A 1 94 ? -4.756 3.989 -4.642 1.00 96.81 94 ASN A O 1
ATOM 724 N N . HIS A 1 95 ? -3.912 1.927 -4.323 1.00 96.38 95 HIS A N 1
ATOM 725 C CA . HIS A 1 95 ? -2.591 2.208 -4.883 1.00 96.38 95 HIS A CA 1
ATOM 726 C C . HIS A 1 95 ? -2.192 1.154 -5.913 1.00 96.38 95 HIS A C 1
ATOM 728 O O . HIS A 1 95 ? -2.539 -0.019 -5.786 1.00 96.38 95 HIS A O 1
ATOM 734 N N . LYS A 1 96 ? -1.438 1.562 -6.938 1.00 96.00 96 LYS A N 1
ATOM 735 C CA . LYS A 1 96 ? -0.771 0.641 -7.869 1.00 96.00 96 LYS A CA 1
ATOM 736 C C . LYS A 1 96 ? 0.721 0.633 -7.570 1.00 96.00 96 LYS A C 1
ATOM 738 O O . LYS A 1 96 ? 1.350 1.696 -7.547 1.00 96.00 96 LYS A O 1
ATOM 743 N N . LEU A 1 97 ? 1.251 -0.564 -7.356 1.00 95.50 97 LEU A N 1
ATOM 744 C CA . LEU A 1 97 ? 2.650 -0.800 -7.047 1.00 95.50 97 LEU A CA 1
ATOM 745 C C . LEU A 1 97 ? 3.358 -1.420 -8.251 1.00 95.50 97 LEU A C 1
ATOM 747 O O . LEU A 1 97 ? 2.841 -2.363 -8.849 1.00 95.50 97 LEU A O 1
ATOM 751 N N . ASN A 1 98 ? 4.523 -0.894 -8.616 1.00 94.19 98 ASN A N 1
ATOM 752 C CA . ASN A 1 98 ? 5.433 -1.551 -9.555 1.00 94.19 98 ASN A CA 1
ATOM 753 C C . ASN A 1 98 ? 6.236 -2.671 -8.865 1.00 94.19 98 ASN A C 1
ATOM 755 O O . ASN A 1 98 ? 6.089 -2.918 -7.665 1.00 94.19 98 ASN A O 1
ATOM 759 N N . ALA A 1 99 ? 7.080 -3.364 -9.632 1.00 91.50 99 ALA A N 1
ATOM 760 C CA . ALA A 1 99 ? 7.830 -4.506 -9.122 1.00 91.50 99 ALA A CA 1
ATOM 761 C C . ALA A 1 99 ? 8.819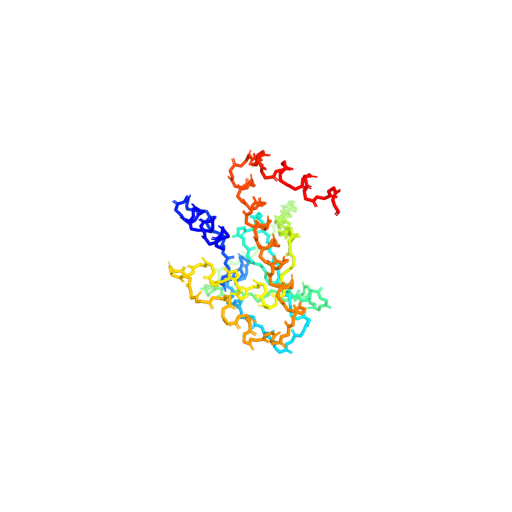 -4.109 -8.013 1.00 91.50 99 ALA A C 1
ATOM 763 O O . ALA A 1 99 ? 8.923 -4.797 -6.996 1.00 91.50 99 ALA A O 1
ATOM 764 N N . LEU A 1 100 ? 9.492 -2.966 -8.157 1.00 90.62 100 LEU A N 1
ATOM 765 C CA . LEU A 1 100 ? 10.426 -2.459 -7.153 1.00 90.62 100 LEU A CA 1
ATOM 766 C C . LEU A 1 100 ? 9.699 -2.072 -5.857 1.00 90.62 100 LEU A C 1
ATOM 768 O O . LEU A 1 100 ? 10.102 -2.471 -4.770 1.00 90.62 100 LEU A O 1
ATOM 772 N N . GLU A 1 101 ? 8.585 -1.352 -5.976 1.00 92.88 101 GLU A N 1
ATOM 773 C CA . GLU A 1 101 ? 7.724 -0.948 -4.864 1.00 92.88 101 GLU A CA 1
ATOM 774 C C . GLU A 1 101 ? 7.211 -2.152 -4.074 1.00 92.88 101 GLU A C 1
ATOM 776 O O . GLU A 1 101 ? 7.310 -2.157 -2.845 1.00 92.88 101 GLU A O 1
ATOM 781 N N . LEU A 1 102 ? 6.708 -3.189 -4.761 1.00 95.06 102 LEU A N 1
ATOM 782 C CA . LEU A 1 102 ? 6.284 -4.415 -4.088 1.00 95.06 102 LEU A CA 1
ATOM 783 C C . LEU A 1 102 ? 7.469 -5.114 -3.416 1.00 95.06 102 LEU A C 1
ATOM 785 O O . LEU A 1 102 ? 7.331 -5.553 -2.279 1.00 95.06 102 LEU A O 1
ATOM 789 N N . THR A 1 103 ? 8.622 -5.200 -4.085 1.00 92.38 103 THR A N 1
ATOM 790 C CA . THR A 1 103 ? 9.824 -5.837 -3.521 1.00 92.38 103 THR A CA 1
ATOM 791 C C . THR A 1 103 ? 10.209 -5.199 -2.188 1.00 92.38 103 THR A C 1
ATOM 793 O O . THR A 1 103 ? 10.412 -5.901 -1.199 1.00 92.38 103 THR A O 1
ATOM 796 N N . LEU A 1 104 ? 10.252 -3.865 -2.127 1.00 90.44 104 LEU A N 1
ATOM 797 C CA . LEU A 1 104 ? 10.581 -3.159 -0.888 1.00 90.44 104 LEU A CA 1
ATOM 798 C C . LEU A 1 104 ? 9.510 -3.359 0.179 1.00 90.44 104 LEU A C 1
ATOM 800 O O . LEU A 1 104 ? 9.836 -3.614 1.335 1.00 90.44 104 LEU A O 1
ATOM 804 N N . LEU A 1 105 ? 8.233 -3.277 -0.197 1.00 93.69 105 LEU A N 1
ATOM 805 C CA . LEU A 1 105 ? 7.131 -3.492 0.733 1.00 93.69 105 LEU A CA 1
ATOM 806 C C . LEU A 1 105 ? 7.146 -4.919 1.315 1.00 93.69 105 LEU A C 1
ATOM 808 O O . LEU A 1 105 ? 6.889 -5.095 2.502 1.00 93.69 105 LEU A O 1
ATOM 812 N N . GLN A 1 106 ? 7.512 -5.924 0.516 1.00 94.31 106 GLN A N 1
ATOM 813 C CA . GLN A 1 106 ? 7.720 -7.302 0.972 1.00 94.31 106 GLN A CA 1
ATOM 814 C C . GLN A 1 106 ? 8.911 -7.422 1.927 1.00 94.31 106 GLN A C 1
ATOM 816 O O . GLN A 1 106 ? 8.831 -8.151 2.913 1.00 94.31 106 GLN A O 1
ATOM 821 N N . GLN A 1 107 ? 9.995 -6.686 1.678 1.00 91.19 107 GLN A N 1
ATOM 822 C CA . GLN A 1 107 ? 11.150 -6.650 2.576 1.00 91.19 107 GLN A CA 1
ATOM 823 C C . GLN A 1 107 ? 10.831 -5.986 3.920 1.00 91.19 107 GLN A C 1
ATOM 825 O O . GLN A 1 107 ? 11.406 -6.384 4.928 1.00 91.19 107 GLN A O 1
ATOM 830 N N . LEU A 1 108 ? 9.888 -5.037 3.977 1.00 90.81 108 LEU A N 1
ATOM 831 C CA . LEU A 1 108 ? 9.430 -4.459 5.249 1.00 90.81 108 LEU A CA 1
ATOM 832 C C . LEU A 1 108 ? 8.742 -5.477 6.169 1.00 90.81 108 LEU A C 1
ATOM 834 O O . LEU A 1 108 ? 8.642 -5.223 7.364 1.00 90.81 108 LEU A O 1
ATOM 838 N N . ALA A 1 109 ? 8.279 -6.611 5.638 1.00 90.75 109 ALA A N 1
ATOM 839 C CA . ALA A 1 109 ? 7.717 -7.686 6.449 1.00 90.75 109 ALA A CA 1
ATOM 840 C C . ALA A 1 109 ? 8.791 -8.574 7.105 1.00 90.75 109 ALA A C 1
ATOM 842 O O . ALA A 1 109 ? 8.469 -9.361 7.996 1.00 90.75 109 ALA A O 1
ATOM 843 N N . ALA A 1 110 ? 10.053 -8.480 6.672 1.00 87.31 110 ALA A N 1
ATOM 844 C CA . ALA A 1 110 ? 11.146 -9.238 7.265 1.00 87.31 110 ALA A CA 1
ATOM 845 C C . ALA A 1 110 ? 11.496 -8.703 8.665 1.00 87.31 110 ALA A C 1
ATOM 847 O O . ALA A 1 110 ? 11.453 -7.499 8.912 1.00 87.31 110 ALA A O 1
ATOM 848 N N . ALA A 1 111 ? 11.875 -9.609 9.574 1.00 79.75 111 ALA A N 1
ATOM 849 C CA . ALA A 1 111 ? 12.203 -9.277 10.965 1.00 79.75 111 ALA A CA 1
ATOM 850 C C . ALA A 1 111 ? 13.383 -8.300 11.089 1.00 79.75 111 ALA A C 1
ATOM 852 O O . ALA A 1 111 ? 13.409 -7.455 11.980 1.00 79.75 111 ALA A O 1
ATOM 853 N N . GLU A 1 112 ? 14.339 -8.399 10.171 1.00 76.62 112 GLU A N 1
ATOM 854 C CA . GLU A 1 112 ? 15.462 -7.482 10.067 1.00 76.62 112 GLU A CA 1
ATOM 855 C C . GLU A 1 112 ? 15.407 -6.769 8.724 1.00 76.62 112 GLU A C 1
ATOM 857 O O . GLU A 1 112 ? 15.047 -7.356 7.703 1.00 76.62 112 GLU A O 1
ATOM 862 N N . LEU A 1 113 ? 15.785 -5.494 8.733 1.00 67.19 113 LEU A N 1
ATOM 863 C CA . LEU A 1 113 ? 15.945 -4.709 7.521 1.00 67.19 113 LEU A CA 1
ATOM 864 C C . LEU A 1 113 ? 17.334 -5.054 6.953 1.00 67.19 113 LEU A C 1
ATOM 866 O O . LEU A 1 113 ? 18.331 -4.604 7.527 1.00 67.19 113 LEU A O 1
ATOM 870 N N . PRO A 1 114 ? 17.462 -5.818 5.846 1.00 65.00 114 PRO A N 1
ATOM 871 C CA . PRO A 1 114 ? 18.728 -5.850 5.123 1.00 65.00 114 PRO A CA 1
ATOM 872 C C . PRO A 1 114 ? 19.113 -4.417 4.726 1.00 65.00 114 PRO A C 1
ATOM 874 O O . PRO A 1 114 ? 18.273 -3.513 4.758 1.00 65.00 114 PRO A O 1
ATOM 877 N N . GLN A 1 115 ? 20.374 -4.176 4.351 1.00 65.38 115 GLN A N 1
ATOM 878 C CA . GLN A 1 115 ? 20.827 -2.858 3.889 1.00 65.38 115 GLN A CA 1
ATOM 879 C C . GLN A 1 115 ? 20.159 -2.485 2.547 1.00 65.38 115 GLN A C 1
ATOM 881 O O . GLN A 1 115 ? 20.786 -2.498 1.490 1.00 65.38 115 GLN A O 1
ATOM 886 N N . LEU A 1 116 ? 18.864 -2.164 2.580 1.00 64.19 116 LEU A N 1
ATOM 887 C CA . LEU A 1 116 ? 18.023 -1.869 1.423 1.00 64.19 116 LEU A CA 1
ATOM 888 C C . LEU A 1 116 ? 18.582 -0.709 0.629 1.00 64.19 116 LEU A C 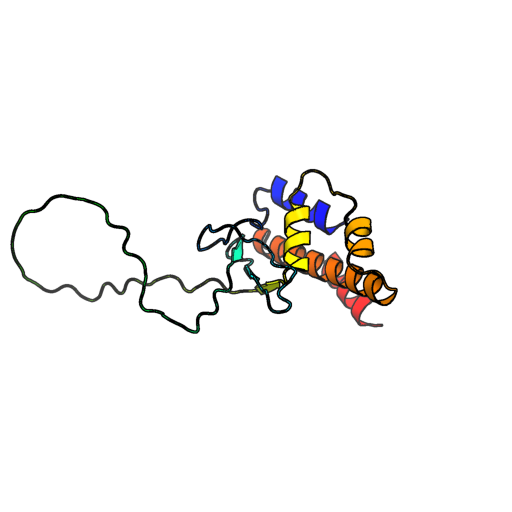1
ATOM 890 O O . LEU A 1 116 ? 18.551 -0.727 -0.589 1.00 64.19 116 LEU A O 1
ATOM 894 N N . SER A 1 117 ? 19.102 0.291 1.335 1.00 62.31 117 SER A N 1
ATOM 895 C CA . SER A 1 117 ? 19.765 1.450 0.756 1.00 62.31 117 SER A CA 1
ATOM 896 C C . SER A 1 117 ? 21.001 1.059 -0.051 1.00 62.31 117 SER A C 1
ATOM 898 O O . SER A 1 117 ? 21.243 1.668 -1.087 1.00 62.31 117 SER A O 1
ATOM 900 N N . THR A 1 118 ? 21.753 0.044 0.381 1.00 65.75 118 THR A N 1
ATOM 901 C CA . THR A 1 118 ? 22.896 -0.492 -0.370 1.00 65.75 118 THR A CA 1
ATOM 902 C C . THR A 1 118 ? 22.409 -1.267 -1.595 1.00 65.75 118 THR A C 1
ATOM 904 O O . THR A 1 118 ? 22.824 -0.954 -2.705 1.00 65.75 118 THR A O 1
ATOM 907 N N . LEU A 1 119 ? 21.429 -2.166 -1.433 1.00 64.69 119 LEU A N 1
ATOM 908 C CA . LEU A 1 119 ? 20.854 -2.925 -2.554 1.00 64.69 119 LEU A CA 1
ATOM 909 C C . LEU A 1 119 ? 20.223 -2.018 -3.621 1.00 64.69 119 LEU A C 1
ATOM 911 O O . LEU A 1 119 ? 20.399 -2.254 -4.811 1.00 64.69 119 LEU A O 1
ATOM 915 N N . LEU A 1 120 ? 19.515 -0.960 -3.219 1.00 66.00 120 LEU A N 1
ATOM 916 C CA . LEU A 1 120 ? 18.905 -0.017 -4.156 1.00 66.00 120 LEU A CA 1
ATOM 917 C C . LEU A 1 120 ? 19.947 0.844 -4.871 1.00 66.00 120 LEU A C 1
ATOM 919 O O . LEU A 1 120 ? 19.786 1.121 -6.055 1.00 66.00 120 LEU A O 1
ATOM 923 N N . LYS A 1 121 ? 21.013 1.260 -4.177 1.00 65.69 121 LYS A N 1
ATOM 924 C CA . LYS A 1 121 ? 22.117 2.012 -4.794 1.00 65.69 121 LYS A CA 1
ATOM 925 C C . LYS A 1 121 ? 22.867 1.168 -5.820 1.00 65.69 121 LYS A C 1
ATOM 927 O O . LYS A 1 121 ? 23.190 1.691 -6.883 1.00 65.69 121 LYS A O 1
ATOM 932 N N . ASP A 1 122 ? 23.073 -0.114 -5.531 1.00 65.69 122 ASP A N 1
ATOM 933 C CA . ASP A 1 122 ? 23.723 -1.047 -6.455 1.00 65.69 122 ASP A CA 1
ATOM 934 C C . ASP A 1 122 ? 22.853 -1.317 -7.690 1.00 65.69 122 ASP A C 1
ATOM 936 O O . ASP A 1 122 ? 23.360 -1.361 -8.809 1.00 65.69 122 ASP A O 1
ATOM 940 N N . GLN A 1 123 ? 21.533 -1.440 -7.513 1.00 62.16 123 GLN A N 1
ATOM 941 C CA . GLN A 1 123 ? 20.593 -1.666 -8.619 1.00 62.16 123 GLN A CA 1
ATOM 942 C C . GLN A 1 123 ? 20.333 -0.415 -9.473 1.00 62.16 123 GLN A C 1
ATOM 944 O O . GLN A 1 123 ? 19.920 -0.540 -10.623 1.00 62.16 123 GLN A O 1
ATOM 949 N N . LEU A 1 124 ? 20.557 0.789 -8.938 1.00 64.50 124 LEU A N 1
ATOM 950 C CA . LEU A 1 124 ? 20.173 2.047 -9.586 1.00 64.50 124 LEU A CA 1
ATOM 951 C C . LEU A 1 124 ? 21.356 2.991 -9.885 1.00 64.50 124 LEU A C 1
ATOM 953 O O . LEU A 1 124 ? 21.128 4.176 -10.089 1.00 64.50 124 LEU A O 1
ATOM 957 N N . ALA A 1 125 ? 22.604 2.511 -9.903 1.00 56.34 125 ALA A N 1
ATOM 958 C CA . ALA A 1 125 ? 23.842 3.300 -10.040 1.00 56.34 125 ALA A CA 1
ATOM 959 C C . ALA A 1 125 ? 23.715 4.637 -10.832 1.00 56.34 125 ALA A C 1
ATOM 961 O O . ALA A 1 125 ? 23.768 4.669 -12.062 1.00 56.34 125 ALA A O 1
ATOM 962 N N . GLY A 1 126 ? 23.565 5.762 -10.113 1.00 59.94 126 GLY A N 1
ATOM 963 C CA . GLY A 1 126 ? 23.469 7.122 -10.669 1.00 59.94 126 GLY A CA 1
ATOM 964 C C . GLY A 1 126 ? 22.927 8.158 -9.665 1.00 59.94 126 GLY A C 1
ATOM 965 O O . GLY A 1 126 ? 22.177 7.821 -8.757 1.00 59.94 126 GLY A O 1
ATOM 966 N N . SER A 1 127 ? 23.276 9.444 -9.801 1.00 51.91 127 SER A N 1
ATOM 967 C CA . SER A 1 127 ? 22.852 10.505 -8.857 1.00 51.91 127 SER A CA 1
ATOM 968 C C . SER A 1 127 ? 21.336 10.757 -8.843 1.00 51.91 127 SER A C 1
ATOM 970 O O . SER A 1 127 ? 20.767 10.987 -7.781 1.00 51.91 127 SER A O 1
ATOM 972 N N . LYS A 1 128 ? 20.660 10.613 -9.991 1.00 55.41 128 LYS A N 1
ATOM 973 C CA . LYS A 1 128 ? 19.188 10.679 -10.100 1.00 55.41 128 LYS A CA 1
ATOM 974 C C . LYS A 1 128 ? 18.470 9.525 -9.396 1.00 55.41 128 LYS A C 1
ATOM 976 O O . LYS A 1 128 ? 17.273 9.611 -9.132 1.00 55.41 128 LYS A O 1
ATOM 981 N N . ALA A 1 129 ? 19.181 8.443 -9.087 1.00 59.34 129 ALA A N 1
ATOM 982 C CA . ALA A 1 129 ? 18.579 7.316 -8.405 1.00 59.34 129 ALA A CA 1
ATOM 983 C C . ALA A 1 129 ? 18.327 7.589 -6.929 1.00 59.34 129 ALA A C 1
ATOM 985 O O . ALA A 1 129 ? 17.300 7.153 -6.426 1.00 59.34 129 ALA A O 1
ATOM 986 N N . ALA A 1 130 ? 19.196 8.336 -6.246 1.00 56.69 130 ALA A N 1
ATOM 987 C CA . ALA A 1 130 ? 19.008 8.651 -4.830 1.00 56.69 130 ALA A CA 1
ATOM 988 C C . ALA A 1 130 ? 17.677 9.392 -4.584 1.00 56.69 130 ALA A C 1
ATOM 990 O O . ALA A 1 130 ? 16.896 8.977 -3.733 1.00 56.69 130 ALA A O 1
ATOM 991 N N . GLU A 1 131 ? 17.355 10.387 -5.417 1.00 60.50 131 GLU A N 1
ATOM 992 C CA . GLU A 1 131 ? 16.066 11.102 -5.380 1.00 60.50 131 GLU A CA 1
ATOM 993 C C . GLU A 1 131 ? 14.875 10.170 -5.694 1.00 60.50 131 GLU A C 1
ATOM 995 O O . GLU A 1 131 ? 13.793 10.282 -5.105 1.00 60.50 131 GLU A O 1
ATOM 1000 N N . SER A 1 132 ? 15.076 9.183 -6.576 1.00 74.12 132 SER A N 1
ATOM 1001 C CA . SER A 1 132 ? 14.068 8.151 -6.853 1.00 74.12 132 SER A CA 1
ATOM 1002 C C . SER A 1 132 ? 13.849 7.195 -5.670 1.00 74.12 132 SER A C 1
ATOM 1004 O O . SER A 1 132 ? 12.735 6.723 -5.460 1.00 74.12 132 SER A O 1
ATOM 1006 N N . VAL A 1 133 ? 14.879 6.949 -4.849 1.00 80.00 133 VAL A N 1
ATOM 1007 C CA . VAL A 1 133 ? 14.779 6.112 -3.643 1.00 80.00 133 VAL A CA 1
ATOM 1008 C C . VAL A 1 133 ? 13.990 6.822 -2.548 1.00 80.00 133 VAL A C 1
ATOM 1010 O O . VAL A 1 133 ? 13.125 6.216 -1.917 1.00 80.00 133 VAL A O 1
ATOM 1013 N N . ASP A 1 134 ? 14.264 8.104 -2.314 1.00 82.69 134 ASP A N 1
ATOM 1014 C CA . ASP A 1 134 ? 13.576 8.862 -1.268 1.00 82.69 134 ASP A CA 1
ATOM 1015 C C . ASP A 1 134 ? 12.090 9.026 -1.593 1.00 82.69 134 ASP A C 1
ATOM 1017 O O . ASP A 1 134 ? 11.229 8.764 -0.749 1.00 82.69 134 ASP A O 1
ATOM 1021 N N . SER A 1 135 ? 11.768 9.363 -2.844 1.00 85.50 135 SER A N 1
ATOM 1022 C CA . SER A 1 135 ? 10.376 9.434 -3.307 1.00 85.50 135 SER A CA 1
ATOM 1023 C C . SER A 1 135 ? 9.649 8.088 -3.201 1.00 85.50 135 SER A C 1
ATOM 1025 O O . SER A 1 135 ? 8.474 8.047 -2.826 1.00 85.50 135 SER A O 1
ATOM 1027 N N . LEU A 1 136 ? 10.348 6.979 -3.443 1.00 87.69 136 LEU A N 1
ATOM 1028 C CA . LEU A 1 136 ? 9.827 5.629 -3.261 1.00 87.69 136 LEU A CA 1
ATOM 1029 C C . LEU A 1 136 ? 9.509 5.327 -1.788 1.00 87.69 136 LEU A C 1
ATOM 1031 O O . LEU A 1 136 ? 8.434 4.810 -1.478 1.00 87.69 136 LEU A O 1
ATOM 1035 N N . TRP A 1 137 ? 10.385 5.719 -0.862 1.00 88.19 137 TRP A N 1
ATOM 1036 C CA . TRP A 1 137 ? 10.123 5.586 0.571 1.00 88.19 137 TRP A CA 1
ATOM 1037 C C . TRP A 1 137 ? 8.962 6.443 1.055 1.00 88.19 137 TRP A C 1
ATOM 1039 O O . TRP A 1 137 ? 8.142 5.952 1.831 1.00 88.19 137 TRP A O 1
ATOM 1049 N N . VAL A 1 138 ? 8.861 7.685 0.575 1.00 89.75 138 VAL A N 1
ATOM 1050 C CA . VAL A 1 138 ? 7.721 8.570 0.853 1.00 89.75 138 VAL A CA 1
ATOM 1051 C C . VAL A 1 138 ? 6.425 7.940 0.343 1.00 89.75 138 VAL A C 1
ATOM 1053 O O . VAL A 1 138 ? 5.420 7.947 1.050 1.00 89.75 138 VAL A O 1
ATOM 1056 N N . LYS A 1 139 ? 6.438 7.326 -0.847 1.00 92.00 139 LYS A N 1
ATOM 1057 C CA . LYS A 1 139 ? 5.271 6.606 -1.370 1.00 92.00 139 LYS A CA 1
ATOM 1058 C C . LYS A 1 139 ? 4.870 5.439 -0.463 1.00 92.00 139 LYS A C 1
ATOM 1060 O O . LYS A 1 139 ? 3.699 5.329 -0.115 1.00 92.00 139 LYS A O 1
ATOM 1065 N N . LEU A 1 140 ? 5.814 4.587 -0.054 1.00 93.88 140 LEU A N 1
ATOM 1066 C CA . LEU A 1 140 ? 5.514 3.454 0.834 1.00 93.88 140 LEU A CA 1
ATOM 1067 C C . LEU A 1 140 ? 5.045 3.902 2.221 1.00 93.88 140 LEU A C 1
ATOM 1069 O O . LEU A 1 140 ? 4.145 3.293 2.791 1.00 93.88 140 LEU A O 1
ATOM 1073 N N . GLU A 1 141 ? 5.632 4.971 2.757 1.00 93.88 141 GLU A N 1
ATOM 1074 C CA . GLU A 1 141 ? 5.182 5.587 4.003 1.00 93.88 141 GLU A CA 1
ATOM 1075 C C . GLU A 1 141 ? 3.721 6.033 3.900 1.00 93.88 141 GLU A C 1
ATOM 1077 O O . GLU A 1 141 ? 2.923 5.648 4.752 1.00 93.88 141 GLU A O 1
ATOM 1082 N N . ARG A 1 142 ? 3.347 6.744 2.828 1.00 93.88 142 ARG A N 1
ATOM 1083 C CA . ARG A 1 142 ? 1.962 7.180 2.592 1.00 93.88 142 ARG A CA 1
ATOM 1084 C C . ARG A 1 142 ? 0.994 6.006 2.493 1.00 93.88 142 ARG A C 1
ATOM 1086 O O . ARG A 1 142 ? -0.062 6.044 3.111 1.00 93.88 142 ARG A O 1
ATOM 1093 N N . ILE A 1 143 ? 1.374 4.932 1.801 1.00 96.25 143 ILE A N 1
ATOM 1094 C CA . ILE A 1 143 ? 0.551 3.716 1.698 1.00 96.25 143 ILE A CA 1
ATOM 1095 C C . ILE A 1 143 ? 0.299 3.099 3.079 1.00 96.25 143 ILE A C 1
ATOM 1097 O O . ILE A 1 143 ? -0.843 2.798 3.423 1.00 96.25 143 ILE A O 1
ATOM 1101 N N . LEU A 1 144 ? 1.351 2.923 3.885 1.00 96.75 144 LEU A N 1
ATOM 1102 C CA . LEU A 1 144 ? 1.222 2.356 5.230 1.00 96.75 144 LEU A CA 1
ATOM 1103 C C . LEU A 1 144 ? 0.467 3.290 6.180 1.00 96.75 144 LEU A C 1
ATOM 1105 O O . LEU A 1 144 ? -0.277 2.819 7.038 1.00 96.75 144 LEU A O 1
ATOM 1109 N N . ARG A 1 145 ? 0.626 4.606 6.016 1.00 95.12 145 ARG A N 1
ATOM 1110 C CA . ARG A 1 145 ? -0.121 5.627 6.751 1.00 95.12 145 ARG A CA 1
ATOM 1111 C C . ARG A 1 145 ? -1.612 5.553 6.432 1.00 95.12 145 ARG A C 1
ATOM 1113 O O . ARG A 1 145 ? -2.403 5.487 7.368 1.00 95.12 145 ARG A O 1
ATOM 1120 N N . ASP A 1 146 ? -1.993 5.539 5.157 1.00 95.19 146 ASP A N 1
ATOM 1121 C CA . ASP A 1 146 ? -3.392 5.422 4.723 1.00 95.19 146 ASP A CA 1
ATOM 1122 C C . ASP A 1 146 ? -4.029 4.149 5.285 1.00 95.19 146 ASP A C 1
ATOM 1124 O O . ASP A 1 146 ? -5.128 4.171 5.841 1.00 95.19 146 ASP A O 1
ATOM 1128 N N . TYR A 1 147 ? -3.291 3.043 5.196 1.00 97.31 147 TYR A N 1
ATOM 1129 C CA . TYR A 1 147 ? -3.702 1.756 5.728 1.00 97.31 147 TYR A CA 1
ATOM 1130 C C . TYR A 1 147 ? -3.914 1.806 7.249 1.00 97.31 147 TYR A C 1
ATOM 1132 O O . TYR A 1 147 ? -4.970 1.421 7.750 1.00 97.31 147 TYR A O 1
ATOM 1140 N N . ALA A 1 148 ? -2.951 2.352 7.996 1.00 96.25 148 ALA A N 1
ATOM 1141 C CA . ALA A 1 148 ? -3.069 2.522 9.440 1.00 96.25 148 ALA A CA 1
ATOM 1142 C C . ALA A 1 148 ? -4.285 3.385 9.809 1.00 96.25 148 ALA A C 1
ATOM 1144 O O . ALA A 1 148 ? -5.066 3.016 10.684 1.00 96.25 148 ALA A O 1
ATOM 1145 N N . GLN A 1 149 ? -4.479 4.519 9.132 1.00 95.44 149 GLN A N 1
ATOM 1146 C CA . GLN A 1 149 ? -5.595 5.426 9.407 1.00 95.44 149 GLN A CA 1
ATOM 1147 C C . GLN A 1 149 ? -6.954 4.775 9.148 1.00 95.44 149 GLN A C 1
ATOM 1149 O O . GLN A 1 149 ? -7.882 4.996 9.927 1.00 95.44 149 GLN A O 1
ATOM 1154 N N 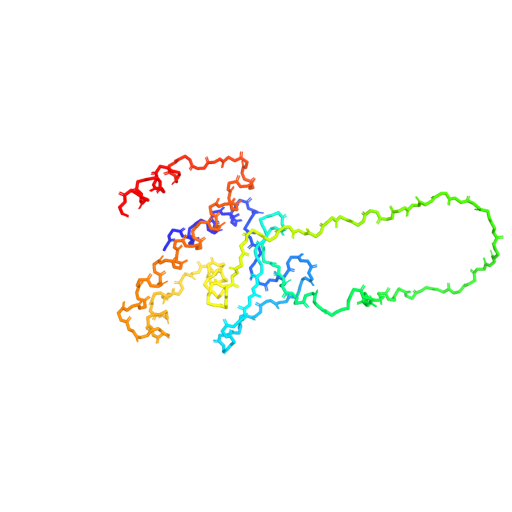. TYR A 1 150 ? -7.061 3.951 8.103 1.00 96.62 150 TYR A N 1
ATOM 1155 C CA . TYR A 1 150 ? -8.264 3.175 7.819 1.00 96.62 150 TYR A CA 1
ATOM 1156 C C . TYR A 1 150 ? -8.565 2.169 8.933 1.00 96.62 150 TYR A C 1
ATOM 1158 O O . TYR A 1 150 ? -9.650 2.201 9.508 1.00 96.62 150 TYR A O 1
ATOM 1166 N N . HIS A 1 151 ? -7.597 1.323 9.297 1.00 95.81 151 HIS A N 1
ATOM 1167 C CA . HIS A 1 151 ? -7.819 0.265 10.288 1.00 95.81 151 HIS A CA 1
ATOM 1168 C C . HIS A 1 151 ? -7.980 0.790 11.720 1.00 95.81 151 HIS A C 1
ATOM 1170 O O . HIS A 1 151 ? -8.715 0.200 12.509 1.00 95.81 151 HIS A O 1
ATOM 1176 N N . PHE A 1 152 ? -7.345 1.913 12.064 1.00 94.00 152 PHE A N 1
ATOM 1177 C CA . PHE A 1 152 ? -7.539 2.565 13.362 1.00 94.00 152 PHE A CA 1
ATOM 1178 C C . PHE A 1 152 ? -8.729 3.536 13.390 1.00 94.00 152 PHE A C 1
ATOM 1180 O O . PHE A 1 152 ? -9.080 4.032 14.463 1.00 94.00 152 PHE A O 1
ATOM 1187 N N . GLY A 1 153 ? -9.332 3.849 12.238 1.00 94.06 153 GLY A N 1
ATOM 1188 C CA . GLY A 1 153 ? -10.447 4.793 12.116 1.00 94.06 153 GLY A CA 1
ATOM 1189 C C . GLY A 1 153 ? -10.107 6.228 12.541 1.00 94.06 153 GLY A C 1
ATOM 1190 O O . GLY A 1 153 ? -10.994 6.983 12.940 1.00 94.06 153 GLY A O 1
ATOM 1191 N N . ARG A 1 154 ? -8.823 6.611 12.529 1.00 91.94 154 ARG A N 1
ATOM 1192 C CA . ARG A 1 154 ? -8.345 7.923 12.996 1.00 91.94 154 ARG A CA 1
ATOM 1193 C C . ARG A 1 154 ? -7.257 8.466 12.083 1.00 91.94 154 ARG A C 1
ATOM 1195 O O . ARG A 1 154 ? -6.288 7.778 11.786 1.00 91.94 154 ARG A O 1
ATOM 1202 N N . SER A 1 155 ? -7.363 9.744 11.729 1.00 92.38 155 SER A N 1
ATOM 1203 C CA . SER A 1 155 ? -6.309 10.465 11.011 1.00 92.38 155 SER A CA 1
ATOM 1204 C C . SER A 1 155 ? -5.094 10.726 11.908 1.00 92.38 155 SER A C 1
ATOM 1206 O O . SER A 1 155 ? -5.258 11.143 13.061 1.00 92.38 155 SER A O 1
ATOM 1208 N N . ILE A 1 156 ? -3.880 10.622 11.366 1.00 91.12 156 ILE A N 1
ATOM 1209 C CA . ILE A 1 156 ? -2.656 11.026 12.070 1.00 91.12 156 ILE A CA 1
ATOM 1210 C C . ILE A 1 156 ? -2.420 12.520 11.802 1.00 91.12 156 ILE A C 1
ATOM 1212 O O . ILE A 1 156 ? -1.981 12.916 10.726 1.00 91.12 156 ILE A O 1
ATOM 1216 N N . ARG A 1 157 ? -2.746 13.375 12.780 1.00 90.25 157 ARG A N 1
ATOM 1217 C CA . ARG A 1 157 ? -2.741 14.844 12.608 1.00 90.25 157 ARG A CA 1
ATOM 1218 C C . ARG A 1 157 ? -1.356 15.427 12.320 1.00 90.25 157 ARG A C 1
ATOM 1220 O O . ARG A 1 157 ? -1.235 16.327 11.497 1.00 90.25 157 ARG A O 1
ATOM 1227 N N . SER A 1 158 ? -0.319 14.909 12.980 1.00 89.81 158 SER A N 1
ATOM 1228 C CA . SER A 1 158 ? 1.071 15.332 12.751 1.00 89.81 158 SER A CA 1
ATOM 1229 C C . SER A 1 158 ? 1.510 15.085 11.309 1.00 89.81 158 SER A C 1
ATOM 1231 O O . SER A 1 158 ? 2.202 15.905 10.720 1.00 89.81 158 SER A O 1
ATOM 1233 N N . ALA A 1 159 ? 1.045 13.986 10.726 1.00 85.81 159 ALA A N 1
ATOM 1234 C CA . ALA A 1 159 ? 1.298 13.601 9.349 1.00 85.81 159 ALA A CA 1
ATOM 1235 C C . ALA A 1 159 ? 0.722 14.622 8.348 1.00 85.81 159 ALA A C 1
ATOM 1237 O O . ALA A 1 159 ? 1.448 15.096 7.478 1.00 85.81 159 ALA A O 1
ATOM 1238 N N . ALA A 1 160 ? -0.540 15.029 8.535 1.00 86.56 160 ALA A N 1
ATOM 1239 C CA . ALA A 1 160 ? -1.186 16.050 7.704 1.00 86.56 160 ALA A CA 1
ATOM 1240 C C . ALA A 1 160 ? -0.466 17.410 7.765 1.00 86.56 160 ALA A C 1
ATOM 1242 O O . ALA A 1 160 ? -0.373 18.114 6.762 1.00 86.56 160 ALA A O 1
ATOM 1243 N N . LEU A 1 161 ? 0.076 17.767 8.935 1.00 87.38 161 LEU A N 1
ATOM 1244 C CA . LEU A 1 161 ? 0.860 18.990 9.111 1.00 87.38 161 LEU A CA 1
ATOM 1245 C C . LEU A 1 161 ? 2.186 18.932 8.338 1.00 87.38 161 LEU A C 1
ATOM 1247 O O . LEU A 1 161 ? 2.545 19.901 7.676 1.00 87.38 161 LEU A O 1
ATOM 1251 N N . VAL A 1 162 ? 2.895 17.799 8.390 1.00 86.69 162 VAL A N 1
ATOM 1252 C CA . VAL A 1 162 ? 4.148 17.605 7.639 1.00 86.69 162 VAL A CA 1
ATOM 1253 C C . VAL A 1 162 ? 3.906 17.699 6.134 1.00 86.69 162 VAL A C 1
ATOM 1255 O O . VAL A 1 162 ? 4.657 18.390 5.450 1.00 86.69 162 VAL A O 1
ATOM 1258 N N . ASP A 1 163 ? 2.845 17.066 5.624 1.00 85.12 163 ASP A N 1
ATOM 1259 C CA . ASP A 1 163 ? 2.514 17.133 4.197 1.00 85.12 163 ASP A CA 1
ATOM 1260 C C . ASP A 1 163 ? 2.250 18.581 3.756 1.00 85.12 163 ASP A C 1
ATOM 1262 O O . ASP A 1 163 ? 2.843 19.030 2.774 1.00 85.12 163 ASP A O 1
ATOM 1266 N N . ALA A 1 164 ? 1.452 19.336 4.522 1.00 87.38 164 ALA A N 1
ATOM 1267 C CA . ALA A 1 164 ? 1.144 20.736 4.226 1.00 87.38 164 ALA A CA 1
ATOM 1268 C C . ALA A 1 164 ? 2.397 21.625 4.176 1.00 87.38 164 ALA A C 1
ATOM 1270 O O . ALA A 1 164 ? 2.507 22.485 3.306 1.00 87.38 164 ALA A O 1
ATOM 1271 N N . LEU A 1 165 ? 3.362 21.403 5.075 1.00 85.62 165 LEU A N 1
ATOM 1272 C CA . LEU A 1 165 ? 4.630 22.138 5.063 1.00 85.62 165 LEU A CA 1
ATOM 1273 C C . LEU A 1 165 ? 5.546 21.702 3.914 1.00 85.62 165 LEU A C 1
ATOM 1275 O O . LEU A 1 165 ? 6.267 22.528 3.365 1.00 85.62 165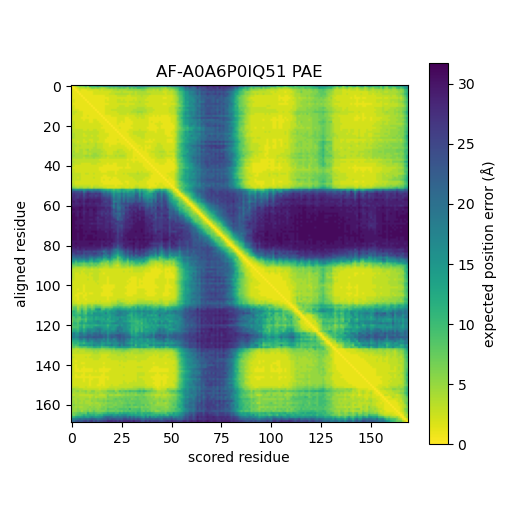 LEU A O 1
ATOM 1279 N N . SER A 1 166 ? 5.511 20.425 3.531 1.00 78.62 166 SER A N 1
ATOM 1280 C CA . SER A 1 166 ? 6.332 19.902 2.434 1.00 78.62 166 SER A CA 1
ATOM 1281 C C . SER A 1 166 ? 5.844 20.331 1.047 1.00 78.62 166 SER A C 1
ATOM 1283 O O . SER A 1 166 ? 6.652 20.427 0.133 1.00 78.62 166 SER A O 1
ATOM 1285 N N . SER A 1 167 ? 4.544 20.614 0.885 1.00 66.56 167 SER A N 1
ATOM 1286 C CA . SER A 1 167 ? 3.951 21.051 -0.389 1.00 66.56 167 SER A CA 1
ATOM 1287 C C . SER A 1 167 ? 4.110 22.544 -0.691 1.00 66.56 167 SER A C 1
ATOM 1289 O O . SER A 1 167 ? 3.728 22.985 -1.769 1.00 66.56 167 SER A O 1
ATOM 1291 N N . VAL A 1 168 ? 4.598 23.331 0.272 1.00 56.81 168 VAL A N 1
ATOM 1292 C CA . VAL A 1 168 ? 4.730 24.798 0.166 1.00 56.81 168 VAL A CA 1
ATOM 1293 C C . VAL A 1 168 ? 6.098 25.226 -0.406 1.00 56.81 168 VAL A C 1
ATOM 1295 O O . VAL A 1 168 ? 6.348 26.420 -0.542 1.00 56.81 168 VAL A O 1
ATOM 1298 N N . ASN A 1 169 ? 6.950 24.278 -0.816 1.00 39.72 169 ASN A N 1
ATOM 1299 C CA . ASN A 1 169 ? 8.237 24.535 -1.477 1.00 39.72 169 ASN A CA 1
ATOM 1300 C C . ASN A 1 169 ? 8.264 24.037 -2.922 1.00 39.72 169 ASN A C 1
ATOM 1302 O O . 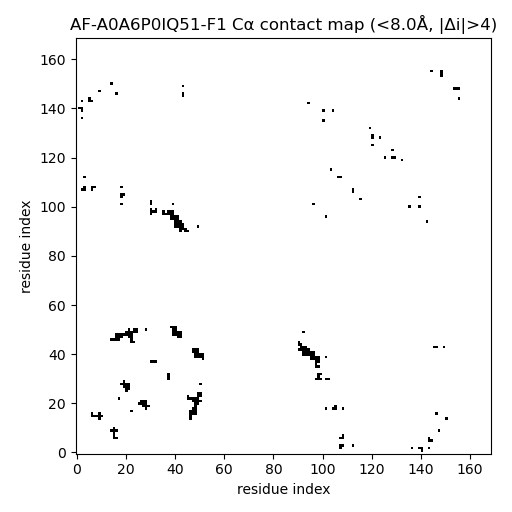ASN A 1 169 ? 7.856 22.875 -3.148 1.00 39.72 169 ASN A O 1
#